Protein AF-A0A662KT07-F1 (afdb_monomer_lite)

Sequence (100 aa):
NKLPVIFANACHTAQFNLTYECFGWHFTRKIGGGSIAFIGATGLGYGYSGRASASSLSGYLEIKFFAGYRKNVHLGRCFLMPLSVISTTCPWMTGRIIRV

Radius of gyration: 13.79 Å; chains: 1; bounding box: 40×26×37 Å

Structure (mmCIF, N/CA/C/O backbone):
data_AF-A0A662KT07-F1
#
_entry.id   AF-A0A662KT07-F1
#
loop_
_atom_site.group_PDB
_atom_site.id
_atom_site.type_symbol
_atom_site.label_atom_id
_atom_site.label_alt_id
_atom_site.label_comp_id
_atom_site.label_asym_id
_atom_site.label_entity_id
_atom_site.label_seq_id
_atom_site.pdbx_PDB_ins_code
_atom_site.Cartn_x
_atom_site.Cartn_y
_atom_site.Cartn_z
_atom_site.occupancy
_atom_site.B_iso_or_equiv
_atom_site.auth_seq_id
_atom_site.auth_comp_id
_atom_site.auth_asym_id
_atom_site.auth_atom_id
_atom_site.pdbx_PDB_model_num
ATOM 1 N N . ASN A 1 1 ? -22.912 -4.365 3.634 1.00 59.53 1 ASN A N 1
ATOM 2 C CA . ASN A 1 1 ? -21.699 -3.516 3.663 1.00 59.53 1 ASN A CA 1
ATOM 3 C C . ASN A 1 1 ? -20.546 -4.214 2.965 1.00 59.53 1 ASN A C 1
ATOM 5 O O . ASN A 1 1 ? -20.135 -5.266 3.431 1.00 59.53 1 ASN A O 1
ATOM 9 N N . LYS A 1 2 ? -20.063 -3.679 1.834 1.00 82.25 2 LYS A N 1
ATOM 10 C CA . LYS A 1 2 ? -18.870 -4.185 1.132 1.00 82.25 2 LYS A CA 1
ATOM 11 C C . LYS A 1 2 ? -17.716 -3.222 1.407 1.00 82.25 2 LYS A C 1
ATOM 13 O O . LYS A 1 2 ? -17.765 -2.088 0.946 1.00 82.25 2 LYS A O 1
ATOM 18 N N . LEU A 1 3 ? -16.730 -3.653 2.190 1.00 89.44 3 LEU A N 1
ATOM 19 C CA . LEU A 1 3 ? -15.521 -2.872 2.452 1.00 89.44 3 LEU A CA 1
ATOM 20 C C . LEU A 1 3 ? -14.467 -3.175 1.370 1.00 89.44 3 LEU A C 1
ATOM 22 O O . LEU A 1 3 ? -14.276 -4.347 1.038 1.00 89.44 3 LEU A O 1
ATOM 26 N N . PRO A 1 4 ? -13.795 -2.159 0.804 1.00 90.62 4 PRO A N 1
ATOM 27 C CA . PRO A 1 4 ? -12.760 -2.351 -0.203 1.00 90.62 4 PRO A CA 1
ATOM 28 C C . PRO A 1 4 ? -11.449 -2.868 0.403 1.00 90.62 4 PRO A C 1
ATOM 30 O O . PRO A 1 4 ? -11.118 -2.596 1.559 1.00 90.62 4 PRO A O 1
ATOM 33 N N . VAL A 1 5 ? -10.674 -3.569 -0.424 1.00 89.12 5 VAL A N 1
ATOM 34 C CA . VAL A 1 5 ? -9.240 -3.797 -0.211 1.00 89.12 5 VAL A CA 1
ATOM 35 C C . VAL A 1 5 ? -8.500 -2.652 -0.894 1.00 89.12 5 VAL A C 1
ATOM 37 O O . VAL A 1 5 ? -8.720 -2.410 -2.080 1.00 89.12 5 VAL A O 1
ATOM 40 N N . ILE A 1 6 ? -7.645 -1.945 -0.159 1.00 89.69 6 ILE A N 1
ATOM 41 C CA . ILE A 1 6 ? -6.870 -0.817 -0.684 1.00 89.69 6 ILE A CA 1
ATOM 42 C C . ILE A 1 6 ? -5.428 -1.268 -0.898 1.00 89.69 6 ILE A C 1
ATOM 44 O O . ILE A 1 6 ? -4.784 -1.757 0.029 1.00 89.69 6 ILE A O 1
ATOM 48 N N . PHE A 1 7 ? -4.924 -1.075 -2.115 1.00 88.00 7 PHE A N 1
ATOM 49 C CA . PHE A 1 7 ? -3.516 -1.248 -2.450 1.00 88.00 7 PHE A CA 1
ATOM 50 C C . PHE A 1 7 ? -2.930 0.130 -2.754 1.00 88.00 7 PHE A C 1
ATOM 52 O O . PHE A 1 7 ? -3.330 0.780 -3.715 1.00 88.00 7 PHE A O 1
ATOM 59 N N . ALA A 1 8 ? -2.013 0.597 -1.914 1.00 88.25 8 ALA A N 1
ATOM 60 C CA . ALA A 1 8 ? -1.366 1.890 -2.056 1.00 88.25 8 ALA A CA 1
ATOM 61 C C . ALA A 1 8 ? 0.066 1.697 -2.558 1.00 88.25 8 ALA A C 1
ATOM 63 O O . ALA A 1 8 ? 0.986 1.404 -1.791 1.00 88.25 8 ALA A O 1
ATOM 64 N N . ASN A 1 9 ? 0.258 1.894 -3.860 1.00 85.50 9 ASN A N 1
ATOM 65 C CA . ASN A 1 9 ? 1.579 1.919 -4.471 1.00 85.50 9 ASN A CA 1
ATOM 66 C C . ASN A 1 9 ? 2.266 3.276 -4.232 1.00 85.50 9 ASN A C 1
ATOM 68 O O . ASN A 1 9 ? 2.366 4.117 -5.122 1.00 85.50 9 ASN A O 1
ATOM 72 N N . ALA A 1 10 ? 2.678 3.512 -2.989 1.00 84.38 10 ALA A N 1
ATOM 73 C CA . ALA A 1 10 ? 3.339 4.737 -2.558 1.00 84.38 10 ALA A CA 1
ATOM 74 C C . ALA A 1 10 ? 4.252 4.470 -1.356 1.00 84.38 10 ALA A C 1
ATOM 76 O O . ALA A 1 10 ? 4.088 3.480 -0.639 1.00 84.38 10 ALA A O 1
ATOM 77 N N . CYS A 1 11 ? 5.205 5.370 -1.128 1.00 87.31 11 CYS A N 1
ATOM 78 C CA . CYS A 1 11 ? 6.185 5.260 -0.051 1.00 87.31 11 CYS A CA 1
ATOM 79 C C . CYS A 1 11 ? 5.564 5.554 1.324 1.00 87.31 11 CYS A C 1
ATOM 81 O O . CYS A 1 11 ? 4.717 6.436 1.445 1.00 87.31 11 CYS A O 1
ATOM 83 N N . HIS A 1 12 ? 6.033 4.847 2.357 1.00 85.44 12 HIS A N 1
ATOM 84 C CA . HIS A 1 12 ? 5.729 5.099 3.776 1.00 85.44 12 HIS A CA 1
ATOM 85 C C . HIS A 1 12 ? 4.235 5.101 4.154 1.00 85.44 12 HIS A C 1
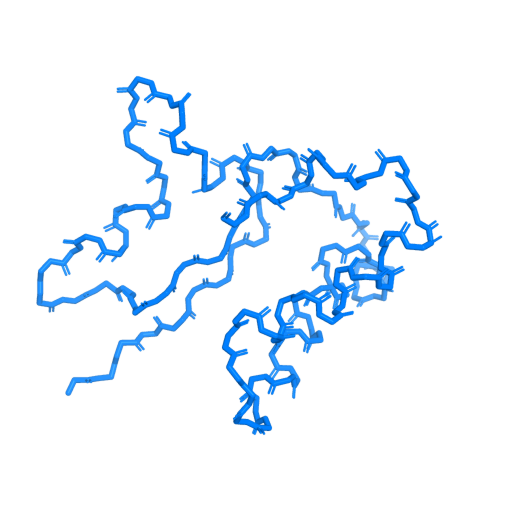ATOM 87 O O . HIS A 1 12 ? 3.841 5.613 5.201 1.00 85.44 12 HIS A O 1
ATOM 93 N N . THR A 1 13 ? 3.380 4.497 3.332 1.00 87.88 13 THR A N 1
ATOM 94 C CA . THR A 1 13 ? 1.928 4.476 3.550 1.00 87.88 13 THR A CA 1
ATOM 95 C C . THR A 1 13 ? 1.481 3.507 4.642 1.00 87.88 13 THR A C 1
ATOM 97 O O . THR A 1 13 ? 0.417 3.702 5.228 1.00 87.88 13 THR A O 1
ATOM 100 N N . ALA A 1 14 ? 2.290 2.493 4.946 1.00 87.81 14 ALA A N 1
ATOM 101 C CA . ALA A 1 14 ? 2.027 1.488 5.974 1.00 87.81 14 ALA A CA 1
ATOM 102 C C . ALA A 1 14 ? 3.116 1.470 7.062 1.00 87.81 14 ALA A C 1
ATOM 104 O O . ALA A 1 14 ? 3.394 0.434 7.653 1.00 87.81 14 ALA A O 1
ATOM 105 N N . GLN A 1 15 ? 3.799 2.592 7.313 1.00 87.56 15 GLN A N 1
ATOM 106 C CA . GLN A 1 15 ? 4.854 2.641 8.327 1.00 87.56 15 GLN A CA 1
ATOM 107 C C . GLN A 1 15 ? 4.276 2.805 9.740 1.00 87.56 15 GLN A C 1
ATOM 109 O O . GLN A 1 15 ? 4.095 3.918 10.219 1.00 87.56 15 GLN A O 1
ATOM 114 N N . PHE A 1 16 ? 4.035 1.690 10.429 1.00 83.75 16 PHE A N 1
ATOM 115 C CA . PHE A 1 16 ? 3.440 1.677 11.775 1.00 83.75 16 PHE A CA 1
ATOM 116 C C . PHE A 1 16 ? 4.384 2.118 12.908 1.00 83.75 16 PHE A C 1
ATOM 118 O O . PHE A 1 16 ? 3.930 2.373 14.015 1.00 83.75 16 PHE A O 1
ATOM 125 N N . ASN A 1 17 ? 5.692 2.201 12.651 1.00 82.69 17 ASN A N 1
ATOM 126 C CA . ASN A 1 17 ? 6.705 2.537 13.658 1.00 82.69 17 ASN A CA 1
ATOM 127 C C . ASN A 1 17 ? 7.080 4.031 13.633 1.00 82.69 17 ASN A C 1
ATOM 129 O O . ASN A 1 17 ? 8.255 4.380 13.517 1.00 82.69 17 ASN A O 1
ATOM 133 N N . LEU A 1 18 ? 6.080 4.911 13.641 1.00 80.12 18 LEU A N 1
ATOM 134 C CA . LEU A 1 18 ? 6.244 6.366 13.707 1.00 80.12 18 LEU A CA 1
ATOM 135 C C . LEU A 1 18 ? 5.450 6.922 14.892 1.00 80.12 18 LEU A C 1
ATOM 137 O O . LEU A 1 18 ? 4.506 6.297 15.363 1.00 80.12 18 LEU A O 1
ATOM 141 N N . THR A 1 19 ? 5.811 8.124 15.348 1.00 78.56 19 THR A N 1
ATOM 142 C CA . THR A 1 19 ? 5.088 8.837 16.418 1.00 78.56 19 THR A CA 1
ATOM 143 C C . THR A 1 19 ? 3.628 9.120 16.046 1.00 78.56 19 THR A C 1
ATOM 145 O O . THR A 1 19 ? 2.779 9.260 16.922 1.00 78.56 19 THR A O 1
ATOM 148 N N . TYR A 1 20 ? 3.336 9.202 14.746 1.00 82.19 20 TYR A N 1
ATOM 149 C CA . TYR A 1 20 ? 1.999 9.417 14.208 1.00 82.19 20 TYR A CA 1
ATOM 150 C C . TYR A 1 20 ? 1.464 8.154 13.545 1.00 82.19 20 TYR A C 1
ATOM 152 O O . TYR A 1 20 ? 2.209 7.359 12.972 1.00 82.19 20 TYR A O 1
ATOM 160 N N . GLU A 1 21 ? 0.143 8.022 13.583 1.00 87.19 21 GLU A N 1
ATOM 161 C CA . GLU A 1 21 ? -0.571 6.929 12.939 1.00 87.19 21 GLU A CA 1
ATOM 162 C C . GLU A 1 21 ? -0.355 6.938 11.424 1.00 87.19 21 GLU A C 1
ATOM 164 O O . GLU A 1 21 ? -0.434 7.980 10.768 1.00 87.19 21 GLU A O 1
ATOM 169 N N . CYS A 1 22 ? -0.076 5.765 10.855 1.00 86.81 22 CYS A N 1
ATOM 170 C CA . CYS A 1 22 ? 0.220 5.668 9.430 1.00 86.81 22 CYS A CA 1
ATOM 171 C C . CYS A 1 22 ? -1.038 5.827 8.564 1.00 86.81 22 CYS A C 1
ATOM 173 O O . CYS A 1 22 ? -2.162 5.535 8.985 1.00 86.81 22 CYS A O 1
ATOM 175 N N . PHE A 1 23 ? -0.840 6.250 7.314 1.00 88.81 23 PHE A N 1
ATOM 176 C CA . PHE A 1 23 ? -1.923 6.508 6.363 1.00 88.81 23 PHE A CA 1
ATOM 177 C C . PHE A 1 23 ? -2.874 5.311 6.214 1.00 88.81 23 PHE A C 1
ATOM 179 O O . PHE A 1 23 ? -4.091 5.473 6.291 1.00 88.81 23 PHE A O 1
ATOM 186 N N . GLY A 1 24 ? -2.330 4.099 6.081 1.00 88.38 24 GLY A N 1
ATOM 187 C CA . GLY A 1 24 ? -3.124 2.878 5.971 1.00 88.38 24 GLY A CA 1
ATOM 188 C C . GLY A 1 24 ? -3.979 2.574 7.198 1.00 88.38 24 GLY A C 1
ATOM 189 O O . GLY A 1 24 ? -5.115 2.117 7.069 1.00 88.38 24 GLY A O 1
ATOM 190 N N . TRP A 1 25 ? -3.480 2.887 8.394 1.00 90.31 25 TRP A N 1
ATOM 191 C CA . TRP A 1 25 ? -4.191 2.623 9.642 1.00 90.31 25 TRP A CA 1
ATOM 192 C C . TRP A 1 25 ? -5.473 3.448 9.782 1.00 90.31 25 TRP A C 1
ATOM 194 O O . TRP A 1 25 ? -6.477 2.959 10.305 1.00 90.31 25 TRP A O 1
ATOM 204 N N . HIS A 1 26 ? -5.493 4.668 9.242 1.00 90.69 26 HIS A N 1
ATOM 205 C CA . HIS A 1 26 ? -6.701 5.492 9.219 1.00 90.69 26 HIS A CA 1
ATOM 206 C C . HIS A 1 26 ? -7.848 4.866 8.411 1.00 90.69 26 HIS A C 1
ATOM 208 O O . HIS A 1 26 ? -9.010 5.069 8.770 1.00 90.69 26 HIS A O 1
ATOM 214 N N . PHE A 1 27 ? -7.547 4.084 7.369 1.00 90.69 27 PHE A N 1
ATOM 215 C CA . PHE A 1 27 ? -8.568 3.364 6.603 1.00 90.69 27 PHE A CA 1
ATOM 216 C C . PHE A 1 27 ? -9.058 2.117 7.331 1.00 90.69 27 PHE A C 1
ATOM 218 O O . PHE A 1 27 ? -10.266 1.900 7.404 1.00 90.69 27 PHE A O 1
ATOM 225 N N . THR A 1 28 ? -8.149 1.332 7.910 1.00 90.62 28 THR A N 1
ATOM 226 C CA . THR A 1 28 ? -8.502 0.065 8.565 1.00 90.62 28 THR A CA 1
ATOM 227 C C . THR A 1 28 ? -9.247 0.273 9.890 1.00 90.62 28 THR A C 1
ATOM 229 O O . THR A 1 28 ? -10.126 -0.508 10.237 1.00 90.62 28 THR A O 1
ATOM 232 N N . ARG A 1 29 ? -8.944 1.342 10.641 1.00 90.69 29 ARG A N 1
ATOM 233 C CA . ARG A 1 29 ? -9.548 1.613 11.963 1.00 90.69 29 ARG A CA 1
ATOM 234 C C . ARG A 1 29 ? -10.932 2.282 11.901 1.00 90.69 29 ARG A C 1
ATOM 236 O O . ARG A 1 29 ? -11.606 2.396 12.923 1.00 90.69 29 ARG A O 1
ATOM 243 N N . LYS A 1 30 ? -11.368 2.779 10.739 1.00 90.88 30 LYS A N 1
ATOM 244 C CA . LYS A 1 30 ? -12.618 3.548 10.601 1.00 90.88 30 LYS A CA 1
ATOM 245 C C . LYS A 1 30 ? -13.841 2.678 10.939 1.00 90.88 30 LYS A C 1
ATOM 247 O O . LYS A 1 30 ? -14.223 1.803 10.173 1.00 90.88 30 LYS A O 1
ATOM 252 N N . ILE A 1 31 ? -14.516 2.968 12.052 1.00 89.75 31 ILE A N 1
ATOM 253 C CA . ILE A 1 31 ? -15.768 2.285 12.419 1.00 89.75 31 ILE A CA 1
ATOM 254 C C . ILE A 1 31 ? -16.879 2.695 11.442 1.00 89.75 31 ILE A C 1
ATOM 256 O O . ILE A 1 31 ? -17.031 3.874 11.120 1.00 89.75 31 ILE A O 1
ATOM 260 N N . GLY A 1 32 ? -17.653 1.718 10.964 1.00 87.12 32 GLY A N 1
ATOM 261 C CA . GLY A 1 32 ? -18.763 1.952 10.034 1.00 87.12 32 GLY A CA 1
ATOM 262 C C . GLY A 1 32 ? -18.341 2.233 8.586 1.00 87.12 32 GLY A C 1
ATOM 263 O O . GLY A 1 32 ? -19.179 2.641 7.787 1.00 87.12 32 GLY A O 1
ATOM 264 N N . GLY A 1 33 ? -17.071 2.017 8.223 1.00 88.06 33 GLY A N 1
ATOM 265 C CA . GLY A 1 33 ? -16.573 2.237 6.865 1.00 88.06 33 GLY A CA 1
ATOM 266 C C . GLY A 1 33 ? -15.108 1.839 6.703 1.00 88.06 33 GLY A C 1
ATOM 267 O O . GLY A 1 33 ? -14.633 0.931 7.372 1.00 88.06 33 GLY A O 1
ATOM 268 N N . GLY A 1 34 ? -14.396 2.523 5.806 1.00 90.31 34 GLY A N 1
ATOM 269 C CA . GLY A 1 34 ? -12.955 2.333 5.635 1.00 90.31 34 GLY A CA 1
ATOM 270 C C . GLY A 1 34 ? -12.595 1.200 4.682 1.00 90.31 34 GLY A C 1
ATOM 271 O O . GLY A 1 34 ? -13.200 1.075 3.618 1.00 90.31 34 GLY A O 1
ATOM 272 N N . SER A 1 35 ? -11.591 0.406 5.050 1.00 90.69 35 SER A N 1
ATOM 273 C CA . SER A 1 35 ? -11.118 -0.748 4.282 1.00 90.69 35 SER A CA 1
ATOM 274 C C . SER A 1 35 ? -11.088 -2.016 5.132 1.00 90.69 35 SER A C 1
ATOM 276 O O . SER A 1 35 ? -10.884 -1.968 6.341 1.00 90.69 35 SER A O 1
ATOM 278 N N . ILE A 1 36 ? -11.277 -3.171 4.487 1.00 90.81 36 ILE A N 1
ATOM 279 C 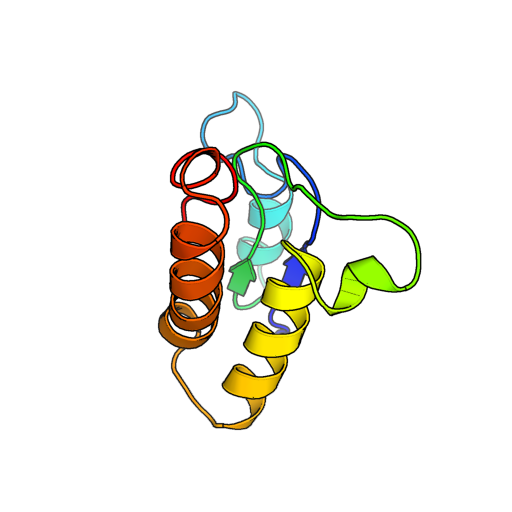CA . ILE A 1 36 ? -11.109 -4.478 5.149 1.00 90.81 36 ILE A CA 1
ATOM 280 C C . ILE A 1 36 ? -9.635 -4.878 5.243 1.00 90.81 36 ILE A C 1
ATOM 282 O O . ILE A 1 36 ? -9.235 -5.614 6.138 1.00 90.81 36 ILE A O 1
ATOM 286 N N . ALA A 1 37 ? -8.828 -4.395 4.300 1.00 88.94 37 ALA A N 1
ATOM 287 C CA . ALA A 1 37 ? -7.393 -4.595 4.269 1.00 88.94 37 ALA A CA 1
ATOM 288 C C . ALA A 1 37 ? -6.728 -3.411 3.565 1.00 88.94 37 ALA A C 1
ATOM 290 O O . ALA A 1 37 ? -7.263 -2.869 2.592 1.00 88.94 37 ALA A O 1
ATOM 291 N N . PHE A 1 38 ? -5.549 -3.040 4.053 1.00 90.19 38 PHE A N 1
ATOM 292 C CA . PHE A 1 38 ? -4.685 -2.036 3.451 1.00 90.19 38 PHE A CA 1
ATOM 293 C C . PHE A 1 38 ? -3.316 -2.660 3.190 1.00 90.19 38 PHE A C 1
ATOM 295 O O . PHE A 1 38 ? -2.721 -3.244 4.092 1.00 90.19 38 PHE A O 1
ATOM 302 N N . ILE A 1 39 ? -2.828 -2.539 1.961 1.00 88.81 39 ILE A N 1
ATOM 303 C CA . ILE A 1 39 ? -1.515 -3.028 1.542 1.00 88.81 39 ILE A CA 1
ATOM 304 C C . ILE A 1 39 ? -0.727 -1.826 1.041 1.00 88.81 39 ILE A C 1
ATOM 306 O O . ILE A 1 39 ? -1.176 -1.123 0.140 1.00 88.81 39 ILE A O 1
ATOM 310 N N . GLY A 1 40 ? 0.444 -1.591 1.619 1.00 86.88 40 GLY A N 1
ATOM 311 C CA . GLY A 1 40 ? 1.297 -0.459 1.274 1.00 86.88 40 GLY A CA 1
ATOM 312 C C . GLY A 1 40 ? 2.712 -0.644 1.803 1.00 86.88 40 GLY A C 1
ATOM 313 O O . GLY A 1 40 ? 3.006 -1.624 2.482 1.00 86.88 40 GLY A O 1
ATOM 314 N N . ALA A 1 41 ? 3.600 0.292 1.481 1.00 84.44 41 ALA A N 1
ATOM 315 C CA . ALA A 1 41 ? 5.006 0.233 1.866 1.00 84.44 41 ALA A CA 1
ATOM 316 C C . ALA A 1 41 ? 5.260 0.803 3.262 1.00 84.44 41 ALA A C 1
ATOM 318 O O . ALA A 1 41 ? 4.842 1.914 3.583 1.00 84.44 41 ALA A O 1
ATOM 319 N N . THR A 1 42 ? 6.021 0.065 4.072 1.00 84.19 42 THR A N 1
ATOM 320 C CA . THR A 1 42 ? 6.635 0.570 5.312 1.00 84.19 42 THR A CA 1
ATOM 321 C C . THR A 1 42 ? 7.859 1.447 5.034 1.00 84.19 42 THR A C 1
ATOM 323 O O . THR A 1 42 ? 8.275 2.206 5.903 1.00 84.19 42 THR A O 1
ATOM 326 N N . GLY A 1 43 ? 8.464 1.306 3.851 1.00 81.19 43 GLY A N 1
ATOM 327 C CA . GLY A 1 43 ? 9.645 2.047 3.411 1.00 81.19 43 GLY A CA 1
ATOM 328 C C . GLY A 1 43 ? 9.423 2.709 2.052 1.00 81.19 43 GLY A C 1
ATOM 329 O O . GLY A 1 43 ? 8.336 3.211 1.758 1.00 81.19 43 GLY A O 1
ATOM 330 N N . LEU A 1 44 ? 10.452 2.691 1.206 1.00 80.69 44 LEU A N 1
ATOM 331 C CA . LEU A 1 44 ? 10.379 3.258 -0.139 1.00 80.69 44 LEU A CA 1
ATOM 332 C C . LEU A 1 44 ? 9.709 2.278 -1.112 1.00 80.69 44 LEU A C 1
ATOM 334 O O . LEU A 1 44 ? 10.145 1.137 -1.267 1.00 80.69 44 LEU A O 1
ATOM 338 N N . GLY A 1 45 ? 8.664 2.749 -1.793 1.00 76.88 45 GLY A N 1
ATOM 339 C CA . GLY A 1 45 ? 8.075 2.077 -2.944 1.00 76.88 45 GLY A CA 1
ATOM 340 C C . GLY A 1 45 ? 8.870 2.422 -4.200 1.00 76.88 45 GLY A C 1
ATOM 341 O O . GLY A 1 45 ? 8.954 3.588 -4.575 1.00 76.88 45 GLY A O 1
ATOM 342 N N . TYR A 1 46 ? 9.460 1.419 -4.847 1.00 77.06 46 TYR A N 1
ATOM 343 C CA . TYR A 1 46 ? 10.191 1.616 -6.097 1.00 77.06 46 TYR A CA 1
ATOM 344 C C . TYR A 1 46 ? 9.314 1.230 -7.281 1.00 77.06 46 TYR A C 1
ATOM 346 O O . TYR A 1 46 ? 8.706 0.161 -7.295 1.00 77.06 46 TYR A O 1
ATOM 354 N N . GLY A 1 47 ? 9.295 2.089 -8.290 1.00 79.19 47 GLY A N 1
ATOM 355 C CA . GLY A 1 47 ? 8.615 1.864 -9.554 1.00 79.19 47 GLY A CA 1
ATOM 356 C C . GLY A 1 47 ? 9.381 2.548 -10.678 1.00 79.19 47 GLY A C 1
ATOM 357 O O . GLY A 1 47 ? 10.165 3.466 -10.440 1.00 79.19 47 GLY A O 1
ATOM 358 N N . TYR A 1 48 ? 9.161 2.082 -11.902 1.00 79.00 48 TYR A N 1
ATOM 359 C CA . TYR A 1 48 ? 9.657 2.754 -13.098 1.00 79.00 48 TYR A CA 1
ATOM 360 C C . TYR A 1 48 ? 8.573 3.658 -13.677 1.00 79.00 48 TYR A C 1
ATOM 362 O O . TYR A 1 48 ? 7.385 3.371 -13.553 1.00 79.00 48 TYR A O 1
ATOM 370 N N . SER A 1 49 ? 8.987 4.728 -14.348 1.00 77.94 49 SER A N 1
ATOM 371 C CA . SER A 1 49 ? 8.086 5.611 -15.091 1.00 77.94 49 SER A CA 1
ATOM 372 C C . SER A 1 49 ? 7.853 5.090 -16.514 1.00 77.94 49 SER A C 1
ATOM 374 O O . SER A 1 49 ? 8.708 4.429 -17.105 1.00 77.94 49 SER A O 1
ATOM 376 N N . GLY A 1 50 ? 6.698 5.415 -17.099 1.00 78.62 50 GLY A N 1
ATOM 377 C CA . GLY A 1 50 ? 6.369 5.052 -18.482 1.00 78.62 50 GLY A CA 1
ATOM 378 C C . GLY A 1 50 ? 5.935 3.592 -18.646 1.00 78.62 50 GLY A C 1
ATOM 379 O O . GLY A 1 50 ? 5.382 2.996 -17.730 1.00 78.62 50 GLY A O 1
ATOM 380 N N . ARG A 1 51 ? 6.154 3.002 -19.830 1.00 76.69 51 ARG A N 1
ATOM 381 C CA . ARG A 1 51 ? 5.637 1.657 -20.176 1.00 76.69 51 ARG A CA 1
ATOM 382 C C . ARG A 1 51 ? 6.213 0.526 -19.317 1.00 76.69 51 ARG A C 1
ATOM 384 O O . ARG A 1 51 ? 5.557 -0.497 -19.158 1.00 76.69 51 ARG A O 1
ATOM 391 N N . ALA A 1 52 ? 7.404 0.720 -18.750 1.00 76.44 52 ALA A N 1
ATOM 392 C CA . ALA A 1 52 ? 8.045 -0.257 -17.874 1.00 76.44 52 ALA A CA 1
ATOM 393 C C . ALA A 1 52 ? 7.389 -0.348 -16.481 1.00 76.44 52 ALA A C 1
ATOM 395 O O . ALA A 1 52 ? 7.649 -1.302 -15.752 1.00 76.44 52 ALA A O 1
ATOM 396 N N . SER A 1 53 ? 6.524 0.607 -16.110 1.00 76.06 53 SER A N 1
ATOM 397 C CA . SER A 1 53 ? 5.860 0.638 -14.800 1.00 76.06 53 SER A CA 1
ATOM 398 C C . SER A 1 53 ? 5.012 -0.610 -14.543 1.00 76.06 53 SER A C 1
ATOM 400 O O . SER A 1 53 ? 5.081 -1.194 -13.468 1.00 76.06 53 SER A O 1
ATOM 402 N N . ALA A 1 54 ? 4.265 -1.072 -15.548 1.00 77.50 54 ALA A N 1
ATOM 403 C CA . ALA A 1 54 ? 3.367 -2.219 -15.435 1.00 77.50 54 ALA A CA 1
ATOM 404 C C . ALA A 1 54 ? 4.113 -3.564 -15.362 1.00 77.50 54 ALA A C 1
ATOM 406 O O . ALA A 1 54 ? 3.631 -4.531 -14.775 1.00 77.50 54 ALA A O 1
ATOM 407 N N . SER A 1 55 ? 5.293 -3.651 -15.973 1.00 77.31 55 SER A N 1
ATOM 408 C CA . SER A 1 55 ? 6.074 -4.889 -16.059 1.00 77.31 55 SER A CA 1
ATOM 409 C C . SER A 1 55 ? 7.108 -5.040 -14.948 1.00 77.31 55 SER A C 1
ATOM 411 O O . SER A 1 55 ? 7.732 -6.094 -14.845 1.00 77.31 55 SER A O 1
ATOM 413 N N . SER A 1 56 ? 7.317 -4.011 -14.127 1.00 76.94 56 SER A N 1
ATOM 414 C CA . SER A 1 56 ? 8.426 -3.977 -13.178 1.00 76.94 56 SER A CA 1
ATOM 415 C C . SER A 1 56 ? 7.989 -3.519 -11.792 1.00 76.94 56 SER A C 1
ATOM 417 O O . SER A 1 56 ? 7.108 -2.677 -11.632 1.00 76.94 56 SER A O 1
ATOM 419 N N . LEU A 1 57 ? 8.659 -4.063 -10.778 1.00 82.44 57 LEU A N 1
ATOM 420 C CA . LEU A 1 57 ? 8.580 -3.612 -9.392 1.00 82.44 57 LEU A CA 1
ATOM 421 C C . LEU A 1 57 ? 7.157 -3.467 -8.850 1.00 82.44 57 LEU A C 1
ATOM 423 O O . LEU A 1 57 ? 6.384 -4.422 -8.883 1.00 82.44 57 LEU A O 1
ATOM 427 N N . SER A 1 58 ? 6.823 -2.301 -8.301 1.00 81.62 58 SER A N 1
ATOM 428 C CA . SER A 1 58 ? 5.564 -2.082 -7.614 1.00 81.62 58 SER A CA 1
ATOM 429 C C . SER A 1 58 ? 4.352 -2.163 -8.540 1.00 81.62 58 SER A C 1
ATOM 431 O O . SER A 1 58 ? 3.323 -2.688 -8.124 1.00 81.62 58 SER A O 1
ATOM 433 N N . GLY A 1 59 ? 4.471 -1.748 -9.806 1.00 82.31 59 GLY A N 1
ATOM 434 C CA . GLY A 1 59 ? 3.382 -1.908 -10.772 1.00 82.31 59 GLY A CA 1
ATOM 435 C C . GLY A 1 59 ? 3.169 -3.371 -11.171 1.00 82.31 59 GLY A C 1
ATOM 436 O O . GLY A 1 59 ? 2.029 -3.828 -11.248 1.00 82.31 59 GLY A O 1
ATOM 437 N N . TYR A 1 60 ? 4.247 -4.154 -11.305 1.00 85.94 60 TYR A N 1
ATOM 438 C CA . TYR A 1 60 ? 4.130 -5.609 -11.481 1.00 85.94 60 TYR A CA 1
ATOM 439 C C . TYR A 1 60 ? 3.464 -6.280 -10.271 1.00 85.94 60 TYR A C 1
ATOM 441 O O . TYR A 1 60 ? 2.592 -7.140 -10.434 1.00 85.94 60 TYR A O 1
ATOM 449 N N . LEU A 1 61 ? 3.854 -5.872 -9.059 1.00 86.19 61 LEU A N 1
ATOM 450 C CA . LEU A 1 61 ? 3.287 -6.357 -7.802 1.00 86.19 61 LEU A CA 1
ATOM 451 C C . LEU A 1 61 ? 1.777 -6.099 -7.741 1.00 86.19 61 LEU A C 1
ATOM 453 O O . LEU A 1 61 ? 1.014 -7.024 -7.473 1.00 86.19 61 LEU A O 1
ATOM 457 N N . GLU A 1 62 ? 1.350 -4.877 -8.051 1.00 87.06 62 GLU A N 1
ATOM 458 C CA . GLU A 1 62 ? -0.051 -4.450 -8.043 1.00 87.06 62 GLU A CA 1
ATOM 459 C C . GLU A 1 62 ? -0.902 -5.234 -9.056 1.00 87.06 62 GLU A C 1
ATOM 461 O O . GLU A 1 62 ? -1.930 -5.819 -8.704 1.00 87.06 62 GLU A O 1
ATOM 466 N N . ILE A 1 63 ? -0.441 -5.344 -10.306 1.00 88.25 63 ILE A N 1
ATOM 467 C CA . ILE A 1 63 ? -1.166 -6.064 -11.364 1.00 88.25 63 ILE A CA 1
ATOM 468 C C . ILE A 1 63 ? -1.324 -7.545 -11.008 1.00 88.25 63 ILE A C 1
ATOM 470 O O . ILE A 1 63 ? -2.408 -8.121 -11.154 1.00 88.25 63 ILE A O 1
ATOM 474 N N . LYS A 1 64 ? -0.255 -8.188 -10.524 1.00 88.38 64 LYS A N 1
ATOM 475 C CA . LYS A 1 64 ? -0.299 -9.603 -10.132 1.00 88.38 64 LYS A CA 1
ATOM 476 C C . LYS A 1 64 ? -1.120 -9.829 -8.872 1.00 88.38 64 LYS A C 1
ATOM 478 O O . LYS A 1 64 ? -1.813 -10.845 -8.798 1.00 88.38 64 LYS A O 1
ATOM 483 N N . PHE A 1 65 ? -1.093 -8.889 -7.933 1.00 88.25 65 PHE A N 1
ATOM 484 C CA . PHE A 1 65 ? -1.930 -8.925 -6.746 1.00 88.25 65 PHE A CA 1
ATOM 485 C C . PHE A 1 65 ? -3.413 -8.971 -7.128 1.00 88.25 65 PHE A C 1
ATOM 487 O O . PHE A 1 65 ? -4.114 -9.906 -6.737 1.00 88.25 65 PHE A O 1
ATOM 494 N N . PHE A 1 66 ? -3.885 -8.041 -7.966 1.00 87.94 66 PHE A N 1
ATOM 495 C CA . PHE A 1 66 ? -5.290 -8.017 -8.388 1.00 87.94 66 PHE A CA 1
ATOM 496 C C . PHE A 1 66 ? -5.664 -9.195 -9.299 1.00 87.94 66 PHE A C 1
ATOM 498 O O . PHE A 1 66 ? -6.767 -9.740 -9.190 1.00 87.94 66 PHE A O 1
ATOM 505 N N . ALA A 1 67 ? -4.738 -9.664 -10.142 1.00 88.00 67 ALA A N 1
ATOM 506 C CA . ALA A 1 67 ? -4.944 -10.876 -10.932 1.00 88.00 67 ALA A CA 1
ATOM 507 C C . ALA A 1 67 ? -5.116 -12.131 -10.051 1.00 88.00 67 ALA A C 1
ATOM 509 O O . ALA A 1 67 ? -5.921 -13.007 -10.381 1.00 88.00 67 ALA A O 1
ATOM 510 N N . GLY A 1 68 ? -4.382 -12.221 -8.936 1.00 86.31 68 GLY A N 1
ATOM 511 C CA . GLY A 1 68 ? -4.523 -13.277 -7.931 1.00 86.31 68 GLY A CA 1
ATOM 512 C C . GLY A 1 68 ? -5.784 -13.125 -7.082 1.00 86.31 68 GLY A C 1
ATOM 513 O O . GLY A 1 68 ? -6.474 -14.113 -6.829 1.00 86.31 68 GLY A O 1
ATOM 514 N N . TYR A 1 69 ? -6.139 -11.889 -6.722 1.00 85.44 69 TYR A N 1
ATOM 515 C CA . TYR A 1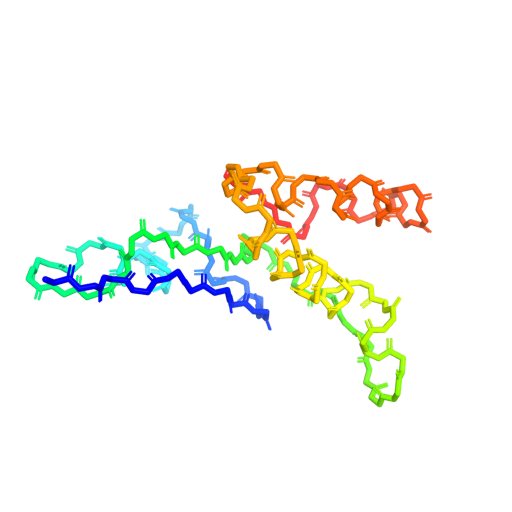 69 ? -7.345 -11.572 -5.959 1.00 85.44 69 TYR A CA 1
ATOM 516 C C . TYR A 1 69 ? -8.611 -12.067 -6.669 1.00 85.44 69 TYR A C 1
ATOM 518 O O . TYR A 1 69 ? -9.466 -12.695 -6.049 1.00 85.44 69 TYR A O 1
ATOM 526 N N . ARG A 1 70 ? -8.687 -11.912 -8.001 1.00 84.00 70 ARG A N 1
ATOM 527 C CA . ARG A 1 70 ? -9.804 -12.433 -8.812 1.00 84.00 70 ARG A CA 1
ATOM 528 C C . ARG A 1 70 ? -9.959 -13.959 -8.741 1.00 84.00 70 ARG A C 1
ATOM 530 O O . ARG A 1 70 ? -11.035 -14.475 -9.019 1.00 84.00 70 ARG A O 1
ATOM 537 N N . LYS A 1 71 ? -8.896 -14.692 -8.399 1.00 85.00 71 LYS A N 1
ATOM 538 C CA . LYS A 1 71 ? -8.884 -16.162 -8.313 1.00 85.00 71 LYS A CA 1
ATOM 539 C C . LYS A 1 71 ? -9.201 -16.691 -6.904 1.00 85.00 71 LYS A C 1
ATOM 541 O O . LYS A 1 71 ? -8.967 -17.866 -6.651 1.00 85.00 71 LYS A O 1
ATOM 546 N N . ASN A 1 72 ? -9.733 -15.852 -6.007 1.00 67.62 72 ASN A N 1
ATOM 547 C CA . ASN A 1 72 ? -10.122 -16.206 -4.630 1.00 67.62 72 ASN A CA 1
ATOM 548 C C . ASN A 1 72 ? -8.977 -16.768 -3.769 1.00 67.62 72 ASN A C 1
ATOM 550 O O . ASN A 1 72 ? -9.184 -17.614 -2.902 1.00 67.62 72 ASN A O 1
ATOM 554 N N . VAL A 1 73 ? -7.753 -16.297 -3.998 1.00 72.44 73 VAL A N 1
ATOM 555 C CA . VAL A 1 73 ? -6.605 -16.635 -3.152 1.00 72.44 73 VAL A CA 1
ATOM 556 C C . VAL A 1 73 ? -6.577 -15.696 -1.937 1.00 72.44 73 VAL A C 1
ATOM 558 O O . VAL A 1 73 ? -6.918 -14.518 -2.049 1.00 72.44 73 VAL A O 1
ATOM 561 N N . HIS A 1 74 ? -6.167 -16.201 -0.766 1.00 84.31 74 HIS A N 1
ATOM 562 C CA . HIS A 1 74 ? -5.987 -15.374 0.434 1.00 84.31 74 HIS A CA 1
ATOM 563 C C . HIS A 1 74 ? -5.080 -14.167 0.147 1.00 84.31 74 HIS A C 1
ATOM 565 O O . HIS A 1 74 ? -4.028 -14.317 -0.477 1.00 84.31 74 HIS A O 1
ATOM 571 N N . LEU A 1 75 ? -5.452 -12.989 0.662 1.00 83.94 75 LEU A N 1
ATOM 572 C CA . LEU A 1 75 ? -4.766 -11.711 0.411 1.00 83.94 75 LEU A CA 1
ATOM 573 C C . LEU A 1 75 ? -3.246 -11.783 0.613 1.00 83.94 75 LEU A C 1
ATOM 575 O O . LEU A 1 75 ? -2.491 -11.333 -0.247 1.00 83.94 75 LEU A O 1
ATOM 579 N N . GLY A 1 76 ? -2.793 -12.424 1.695 1.00 81.62 76 GLY A N 1
ATOM 580 C CA . GLY A 1 76 ? -1.363 -12.599 1.961 1.00 81.62 76 GLY A CA 1
ATOM 581 C C . GLY A 1 76 ? -0.642 -13.375 0.856 1.00 81.62 76 GLY A C 1
ATOM 582 O O . GLY A 1 76 ? 0.455 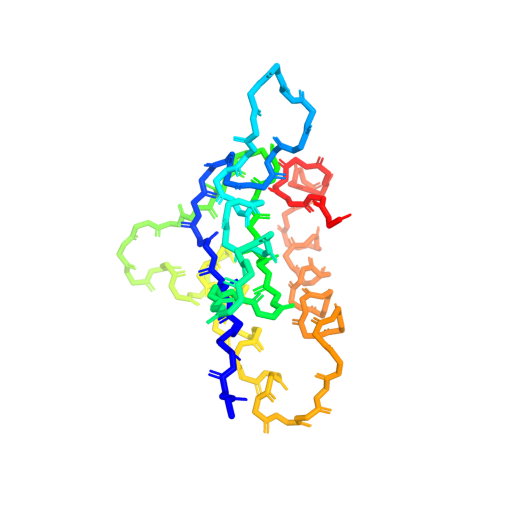-13.010 0.447 1.00 81.62 76 GLY A O 1
ATOM 583 N N . ARG A 1 77 ? -1.277 -14.398 0.279 1.00 82.38 77 ARG A N 1
ATOM 584 C CA . ARG A 1 77 ? -0.679 -15.194 -0.801 1.00 82.38 77 ARG A CA 1
ATOM 585 C C . ARG A 1 77 ? -0.723 -14.469 -2.149 1.00 82.38 77 ARG A C 1
ATOM 587 O O . ARG A 1 77 ? 0.219 -14.608 -2.926 1.00 82.38 77 ARG A O 1
ATOM 594 N N . CYS A 1 78 ? -1.740 -13.639 -2.398 1.00 85.69 78 CYS A N 1
ATOM 595 C CA . CYS A 1 78 ? -1.763 -12.720 -3.545 1.00 85.69 78 CYS A CA 1
ATOM 596 C C . CYS A 1 78 ? -0.605 -11.719 -3.512 1.00 85.69 78 CYS A C 1
ATOM 598 O O . CYS A 1 78 ? -0.103 -11.341 -4.565 1.00 85.69 78 CYS A O 1
ATOM 600 N N . PHE A 1 79 ? -0.182 -11.306 -2.317 1.00 83.31 79 PHE A N 1
ATOM 601 C CA . PHE A 1 79 ? 0.929 -10.380 -2.132 1.00 83.31 79 PHE A CA 1
ATOM 602 C C . PHE A 1 79 ? 2.302 -11.070 -2.205 1.00 83.31 79 PHE A C 1
ATOM 604 O O . PHE A 1 79 ? 3.205 -10.598 -2.893 1.00 83.31 79 PHE A O 1
ATOM 611 N N . LEU A 1 80 ? 2.456 -12.225 -1.551 1.00 83.25 80 LEU A N 1
ATOM 612 C CA . LEU A 1 80 ? 3.738 -12.935 -1.454 1.00 83.25 80 LEU A CA 1
ATOM 613 C C . LEU A 1 80 ? 4.218 -13.538 -2.782 1.00 83.25 80 LEU A C 1
ATOM 615 O O . LEU A 1 80 ? 5.418 -13.549 -3.045 1.00 83.25 80 LEU A O 1
ATOM 619 N N . MET A 1 81 ? 3.307 -14.036 -3.624 1.00 82.88 81 MET A N 1
ATOM 620 C CA . MET A 1 81 ? 3.680 -14.656 -4.904 1.00 82.88 81 MET A CA 1
ATOM 621 C C . MET A 1 81 ? 4.430 -13.706 -5.855 1.00 82.88 81 MET A C 1
ATOM 623 O O . MET A 1 81 ? 5.491 -14.076 -6.345 1.00 82.88 81 MET A O 1
ATOM 627 N N . PRO A 1 82 ? 3.935 -12.494 -6.155 1.00 83.81 82 PRO A N 1
ATOM 628 C CA . PRO A 1 82 ? 4.688 -11.567 -6.993 1.00 83.81 82 PRO A CA 1
ATOM 629 C C . PRO A 1 82 ? 5.912 -10.978 -6.282 1.00 83.81 82 PRO A C 1
ATOM 631 O O . PRO A 1 82 ? 6.909 -10.685 -6.943 1.00 83.81 82 PRO A O 1
ATOM 634 N N . LEU A 1 83 ? 5.879 -10.856 -4.951 1.00 80.00 83 LEU A N 1
ATOM 635 C CA . LEU A 1 83 ? 7.025 -10.382 -4.176 1.00 80.00 83 LEU A CA 1
ATOM 636 C C . LEU A 1 83 ? 8.225 -11.336 -4.267 1.00 80.00 83 LEU A C 1
ATOM 638 O O . LEU A 1 83 ? 9.359 -10.868 -4.367 1.00 80.00 83 LEU A O 1
ATOM 642 N N . SER A 1 84 ? 8.003 -12.655 -4.279 1.00 82.06 84 SER A N 1
ATOM 643 C C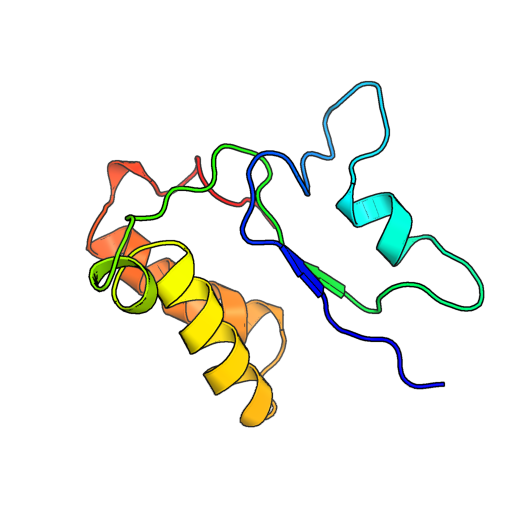A . SER A 1 84 ? 9.097 -13.625 -4.422 1.00 82.06 84 SER A CA 1
ATOM 644 C C . SER A 1 84 ? 9.802 -13.499 -5.776 1.00 82.06 84 SER A C 1
ATOM 646 O O . SER A 1 84 ? 11.029 -13.521 -5.827 1.00 82.06 84 SER A O 1
ATOM 648 N N . VAL A 1 85 ? 9.051 -13.258 -6.856 1.00 82.94 85 VAL A N 1
ATOM 649 C CA . VAL A 1 85 ? 9.616 -12.995 -8.190 1.00 82.94 85 VAL A CA 1
ATOM 650 C C . VAL A 1 85 ? 10.474 -11.730 -8.168 1.00 82.94 85 VAL A C 1
ATOM 652 O O . VAL A 1 85 ? 11.634 -11.774 -8.576 1.00 82.94 85 VAL A O 1
ATOM 655 N N . ILE A 1 86 ? 9.953 -10.629 -7.615 1.00 79.75 86 ILE A N 1
ATOM 656 C CA . ILE A 1 86 ? 10.695 -9.362 -7.514 1.00 79.75 86 ILE A CA 1
ATOM 657 C C . ILE A 1 86 ? 11.977 -9.541 -6.692 1.00 79.75 86 ILE A C 1
ATOM 659 O O . ILE A 1 86 ? 13.028 -9.044 -7.090 1.00 79.75 86 ILE A O 1
ATOM 663 N N . SER A 1 87 ? 11.916 -10.296 -5.593 1.00 77.50 87 SER A N 1
ATOM 664 C CA . SER A 1 87 ? 13.082 -10.606 -4.761 1.00 77.50 87 SER A CA 1
ATOM 665 C C . SER A 1 87 ? 14.170 -11.362 -5.527 1.00 77.50 87 SER A C 1
ATOM 667 O O . SER A 1 87 ? 15.348 -11.130 -5.279 1.00 77.50 87 SER A O 1
ATOM 669 N N . THR A 1 88 ? 13.811 -12.261 -6.449 1.00 78.81 88 THR A N 1
ATOM 670 C CA . THR A 1 88 ? 14.809 -12.973 -7.270 1.00 78.81 88 THR A CA 1
ATOM 671 C C . THR A 1 88 ? 15.433 -12.081 -8.339 1.00 78.81 88 THR A C 1
ATOM 673 O O . THR A 1 88 ? 16.635 -12.155 -8.573 1.00 78.81 88 THR A O 1
ATOM 676 N N . THR A 1 89 ? 14.649 -11.195 -8.956 1.00 75.25 89 THR A N 1
ATOM 677 C CA . THR A 1 89 ? 15.145 -10.267 -9.985 1.00 75.25 89 THR A CA 1
ATOM 678 C C . THR A 1 89 ? 15.891 -9.069 -9.401 1.00 75.25 89 THR A C 1
ATOM 680 O O . THR A 1 89 ? 16.725 -8.469 -10.073 1.00 75.25 89 THR A O 1
ATOM 683 N N . CYS A 1 90 ? 15.589 -8.691 -8.159 1.00 68.50 90 CYS A N 1
ATOM 684 C CA . CYS A 1 90 ? 16.156 -7.533 -7.474 1.00 68.50 90 CYS A CA 1
ATOM 685 C C . CYS A 1 90 ? 16.437 -7.854 -5.991 1.00 68.50 90 CYS A C 1
ATOM 687 O O . CYS A 1 90 ? 15.723 -7.372 -5.108 1.00 68.50 90 CYS A O 1
ATOM 689 N N . PRO A 1 91 ? 17.499 -8.628 -5.685 1.00 67.31 91 PRO A N 1
ATOM 690 C CA . PRO A 1 91 ? 17.791 -9.099 -4.323 1.00 67.31 91 PRO A CA 1
ATOM 691 C C . PRO A 1 91 ? 18.067 -7.972 -3.319 1.00 67.31 91 PRO A C 1
ATOM 693 O O . PRO A 1 91 ? 17.833 -8.109 -2.123 1.00 67.31 91 PRO A O 1
ATOM 696 N N . TRP A 1 92 ? 18.534 -6.821 -3.807 1.00 62.97 92 TRP A N 1
ATOM 697 C CA . TRP A 1 92 ? 18.810 -5.629 -3.001 1.00 62.97 92 TRP A CA 1
ATOM 698 C C . TRP A 1 92 ? 17.549 -4.943 -2.451 1.00 62.97 92 TRP A C 1
ATOM 700 O O . TRP A 1 92 ? 17.645 -4.053 -1.603 1.00 62.97 92 TRP A O 1
ATOM 710 N N . MET A 1 93 ? 16.364 -5.353 -2.905 1.00 60.03 93 MET A N 1
ATOM 711 C CA . MET A 1 93 ? 15.082 -4.801 -2.465 1.00 60.03 93 MET A CA 1
ATOM 712 C C . MET A 1 93 ? 14.402 -5.610 -1.365 1.00 60.03 93 MET A C 1
ATOM 714 O O . MET A 1 93 ? 13.498 -5.099 -0.690 1.00 60.03 93 MET A O 1
ATOM 718 N N . THR A 1 94 ? 14.818 -6.860 -1.171 1.00 54.69 94 THR A N 1
ATOM 719 C CA . THR A 1 94 ? 14.215 -7.778 -0.209 1.00 54.69 94 THR A CA 1
ATOM 720 C C . THR A 1 94 ? 14.513 -7.273 1.203 1.00 54.69 94 THR A C 1
ATOM 722 O O . THR A 1 94 ? 15.639 -7.330 1.684 1.00 54.69 94 THR A O 1
ATOM 725 N N . GLY A 1 95 ? 13.502 -6.687 1.850 1.00 54.34 95 GLY A N 1
ATOM 726 C CA . GLY A 1 95 ? 13.597 -6.132 3.206 1.00 54.34 95 GLY A CA 1
ATOM 727 C C . GLY A 1 95 ? 13.462 -4.609 3.329 1.00 54.34 95 GLY A C 1
ATOM 728 O O . GLY A 1 95 ? 13.355 -4.133 4.463 1.00 54.34 95 GLY A O 1
ATOM 729 N N . ARG A 1 96 ? 13.417 -3.855 2.213 1.00 49.78 96 ARG A N 1
ATOM 730 C CA . ARG A 1 96 ? 13.270 -2.377 2.218 1.00 49.78 96 ARG A CA 1
ATOM 731 C C . ARG A 1 96 ? 11.926 -1.850 1.703 1.00 49.78 96 ARG A C 1
ATOM 733 O O . ARG A 1 96 ? 11.575 -0.722 2.034 1.00 49.78 96 ARG A O 1
ATOM 740 N N . ILE A 1 97 ? 11.194 -2.633 0.907 1.00 54.12 97 ILE A N 1
ATOM 741 C CA . ILE A 1 97 ? 10.055 -2.110 0.136 1.00 54.12 97 ILE A CA 1
ATOM 742 C C . ILE A 1 97 ? 8.733 -2.237 0.897 1.00 54.12 97 ILE A C 1
ATOM 744 O O . ILE A 1 97 ? 8.077 -1.229 1.125 1.00 54.12 97 ILE A O 1
ATOM 748 N N . ILE A 1 98 ? 8.344 -3.417 1.374 1.00 50.81 98 ILE A N 1
ATOM 749 C CA . ILE A 1 98 ? 7.070 -3.598 2.085 1.00 50.81 98 ILE A CA 1
ATOM 750 C C . ILE A 1 98 ? 7.245 -4.723 3.111 1.00 50.81 98 ILE A C 1
ATOM 752 O O . ILE A 1 98 ? 7.461 -5.872 2.725 1.00 50.81 98 ILE A O 1
ATOM 756 N N . ARG A 1 99 ? 7.185 -4.402 4.408 1.00 45.84 99 ARG A N 1
ATOM 757 C CA . ARG A 1 99 ? 6.952 -5.397 5.465 1.00 45.84 99 ARG A CA 1
ATOM 758 C C . ARG A 1 99 ? 5.455 -5.375 5.771 1.00 45.84 99 ARG A C 1
ATOM 760 O O . ARG A 1 99 ? 4.915 -4.294 5.984 1.00 45.84 99 ARG A O 1
ATOM 767 N N . VAL A 1 100 ? 4.804 -6.5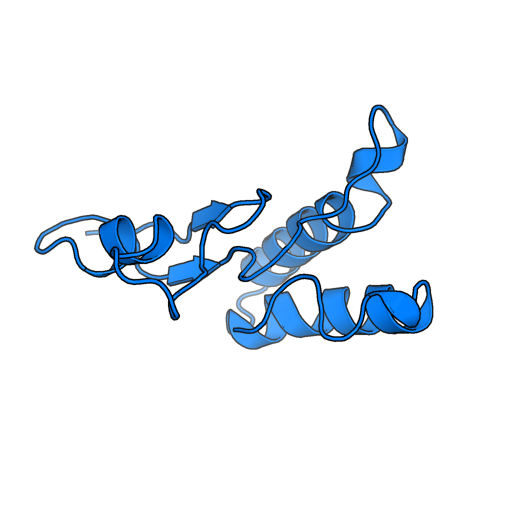34 5.686 1.00 39.28 100 VAL A N 1
ATOM 768 C CA . VAL A 1 100 ? 3.392 -6.704 6.073 1.00 39.28 100 VAL A CA 1
ATOM 769 C C . VAL A 1 100 ? 3.314 -6.835 7.584 1.00 39.28 100 VAL A C 1
ATOM 771 O O . VAL A 1 100 ? 4.206 -7.528 8.128 1.00 39.28 100 VAL A O 1
#

Secondary structure (DSSP, 8-state):
--PPEEEE-STTTT--SSSS--HHHHHHT-TTSS-SEEEE-SSPPP--SGGGGTTSHHHHHHHHHHHHHTTT--HHHHHHHHHHHHHHH-GGGTTTS---

Foldseek 3Di:
DDFAEEEDQAAQQCQPPDPDHHVQCVQCVDPPYGHVYYFFWNGGRDADPDPCRCVAGSNVQVVQLVVVVVVVDPSVCSNVVSVVVNCVVCVVPVPHTHDD

pLDDT: mean 80.79, std 10.78, range [39.28, 90.88]